Protein AF-A0A957WZ28-F1 (afdb_monomer_lite)

Sequence (70 aa):
ILRCPWHGWEFDITNGQSVFNPHKWRVKTYEVTVERGGELVKEQIGADDEDPSVETFPVTIEDELVVLHV

Structure (mmCIF, N/CA/C/O backbone):
data_AF-A0A957WZ28-F1
#
_entry.id   AF-A0A957WZ28-F1
#
loop_
_atom_site.group_PDB
_atom_site.id
_atom_site.type_symbol
_atom_site.label_atom_id
_atom_site.label_alt_id
_atom_site.label_comp_id
_atom_site.label_asym_id
_atom_site.label_entity_id
_atom_site.label_seq_id
_atom_site.pdbx_PDB_ins_code
_atom_site.Cartn_x
_atom_site.Cartn_y
_atom_site.Cartn_z
_atom_site.occupancy
_atom_site.B_iso_or_equiv
_atom_site.auth_seq_id
_atom_site.auth_comp_id
_atom_site.auth_asym_id
_atom_site.auth_atom_id
_atom_site.pdbx_PDB_model_num
ATOM 1 N N . ILE A 1 1 ? 1.844 -6.278 -4.171 1.00 86.88 1 ILE A N 1
ATOM 2 C CA . ILE A 1 1 ? 2.567 -5.346 -5.072 1.00 86.88 1 ILE A CA 1
ATOM 3 C C . ILE A 1 1 ? 1.700 -4.110 -5.245 1.00 86.88 1 ILE A C 1
ATOM 5 O O . ILE A 1 1 ? 0.526 -4.264 -5.557 1.00 86.88 1 ILE A O 1
ATOM 9 N N . LEU A 1 2 ? 2.255 -2.920 -5.016 1.00 92.69 2 LEU A N 1
ATOM 10 C CA . LEU A 1 2 ? 1.613 -1.639 -5.315 1.00 92.69 2 LEU A CA 1
ATOM 11 C C . LEU A 1 2 ? 2.077 -1.167 -6.700 1.00 92.69 2 LEU A C 1
ATOM 13 O O . LEU A 1 2 ? 3.279 -1.183 -6.969 1.00 92.69 2 LEU A O 1
ATOM 17 N N . ARG A 1 3 ? 1.151 -0.735 -7.565 1.00 95.31 3 ARG A N 1
ATOM 18 C CA . ARG A 1 3 ? 1.462 -0.257 -8.922 1.00 95.31 3 ARG A CA 1
ATOM 19 C C . ARG A 1 3 ? 1.044 1.202 -9.105 1.00 95.31 3 ARG A C 1
ATOM 21 O O . ARG A 1 3 ? -0.102 1.559 -8.852 1.00 95.31 3 ARG A O 1
ATOM 28 N N . CYS A 1 4 ? 1.964 2.033 -9.591 1.00 90.81 4 CYS A N 1
ATOM 29 C CA . CYS A 1 4 ? 1.688 3.423 -9.951 1.00 90.81 4 CYS A CA 1
ATOM 30 C C . CYS A 1 4 ? 0.817 3.490 -11.223 1.00 90.81 4 CYS A C 1
ATOM 32 O O . CYS A 1 4 ? 1.223 2.936 -12.248 1.00 90.81 4 CYS A O 1
ATOM 34 N N . PRO A 1 5 ? -0.330 4.197 -11.212 1.00 93.06 5 PRO A N 1
ATOM 35 C CA . PRO A 1 5 ? -1.245 4.231 -12.354 1.00 93.06 5 PRO A CA 1
ATOM 36 C C . PRO A 1 5 ? -0.729 5.049 -13.546 1.00 93.06 5 PRO A C 1
ATOM 38 O O . PRO A 1 5 ? -1.216 4.866 -14.655 1.00 93.06 5 PRO A O 1
ATOM 41 N N . TRP A 1 6 ? 0.245 5.944 -13.353 1.00 91.69 6 TRP A N 1
ATOM 42 C CA . TRP A 1 6 ? 0.757 6.784 -14.442 1.00 91.69 6 TRP A CA 1
ATOM 43 C C . TRP A 1 6 ? 1.777 6.071 -15.325 1.00 91.69 6 TRP A C 1
ATOM 45 O O . TRP A 1 6 ? 1.690 6.130 -16.546 1.00 91.69 6 TRP A O 1
ATOM 55 N N . HIS A 1 7 ? 2.751 5.400 -14.711 1.00 91.31 7 HIS A N 1
ATOM 56 C CA . HIS A 1 7 ? 3.911 4.862 -15.435 1.00 91.31 7 HIS A CA 1
ATOM 57 C C . HIS A 1 7 ? 4.129 3.366 -15.189 1.00 91.31 7 HIS A C 1
ATOM 59 O O . HIS A 1 7 ? 5.134 2.809 -15.622 1.00 91.31 7 HIS A O 1
ATOM 65 N N . GLY A 1 8 ? 3.225 2.717 -14.450 1.00 91.50 8 GLY A N 1
ATOM 66 C CA . GLY A 1 8 ? 3.255 1.276 -14.217 1.00 91.50 8 GLY A CA 1
ATOM 67 C C . GLY A 1 8 ? 4.379 0.786 -13.305 1.00 91.50 8 GLY A C 1
ATOM 68 O O . GLY A 1 8 ? 4.588 -0.417 -13.227 1.00 91.50 8 GLY A O 1
ATOM 69 N N . TRP A 1 9 ? 5.108 1.673 -12.619 1.00 93.75 9 TRP A N 1
ATOM 70 C CA . TRP A 1 9 ? 6.146 1.256 -11.675 1.00 93.75 9 TRP A CA 1
ATOM 71 C C . TRP A 1 9 ? 5.558 0.442 -10.530 1.00 93.75 9 TRP A C 1
ATOM 73 O O . TRP A 1 9 ? 4.497 0.776 -10.001 1.00 93.75 9 TRP A O 1
ATOM 83 N N . GLU A 1 10 ? 6.286 -0.594 -10.137 1.00 97.19 10 GLU A N 1
ATOM 84 C CA . GLU A 1 10 ? 5.851 -1.556 -9.135 1.00 97.19 10 GLU A CA 1
ATOM 85 C C . GLU A 1 10 ? 6.782 -1.561 -7.930 1.00 97.19 10 GLU A C 1
ATOM 87 O O . GLU A 1 10 ? 8.012 -1.498 -8.067 1.00 97.19 10 GLU A O 1
ATOM 92 N N . PHE A 1 11 ? 6.172 -1.665 -6.751 1.00 97.06 11 PHE A N 1
ATOM 93 C CA . PHE A 1 11 ? 6.856 -1.686 -5.468 1.00 97.06 11 PHE A CA 1
ATOM 94 C C . PHE A 1 11 ? 6.298 -2.792 -4.571 1.00 97.06 11 PHE A C 1
ATOM 96 O O . PHE A 1 11 ? 5.095 -3.089 -4.581 1.00 97.06 11 PHE A O 1
ATOM 103 N N . ASP A 1 12 ? 7.173 -3.396 -3.775 1.00 95.38 12 ASP A N 1
ATOM 104 C CA . ASP A 1 12 ? 6.757 -4.257 -2.676 1.00 95.38 12 ASP A CA 1
ATOM 105 C C . ASP A 1 12 ? 6.144 -3.384 -1.574 1.00 95.38 12 ASP A C 1
ATOM 107 O O . ASP A 1 12 ? 6.782 -2.475 -1.045 1.00 95.38 12 ASP A O 1
ATOM 111 N N . ILE A 1 13 ? 4.879 -3.644 -1.247 1.00 94.12 13 ILE A N 1
ATOM 112 C CA . ILE A 1 13 ? 4.122 -2.854 -0.272 1.00 94.12 13 ILE A CA 1
ATOM 113 C C . ILE A 1 13 ? 4.669 -3.009 1.154 1.00 94.12 13 ILE A C 1
ATOM 115 O O . ILE A 1 13 ? 4.485 -2.120 1.975 1.00 94.12 13 ILE A O 1
ATOM 119 N N . THR A 1 14 ? 5.370 -4.108 1.441 1.00 93.31 14 THR A N 1
ATOM 120 C CA . THR A 1 14 ? 5.873 -4.416 2.787 1.00 93.31 14 THR A CA 1
ATOM 121 C C . THR A 1 14 ? 7.138 -3.636 3.143 1.00 93.31 14 THR A C 1
ATOM 123 O O . THR A 1 14 ? 7.425 -3.426 4.317 1.00 93.31 14 THR A O 1
ATOM 126 N N . ASN A 1 15 ? 7.913 -3.206 2.142 1.00 93.62 15 ASN A N 1
ATOM 127 C CA . ASN A 1 15 ? 9.243 -2.619 2.351 1.00 93.62 15 ASN A CA 1
ATOM 128 C C . ASN A 1 15 ? 9.580 -1.449 1.405 1.00 93.62 15 ASN A C 1
ATOM 130 O O . ASN A 1 15 ? 10.661 -0.864 1.501 1.00 93.62 15 ASN A O 1
ATOM 134 N N . GLY A 1 16 ? 8.677 -1.1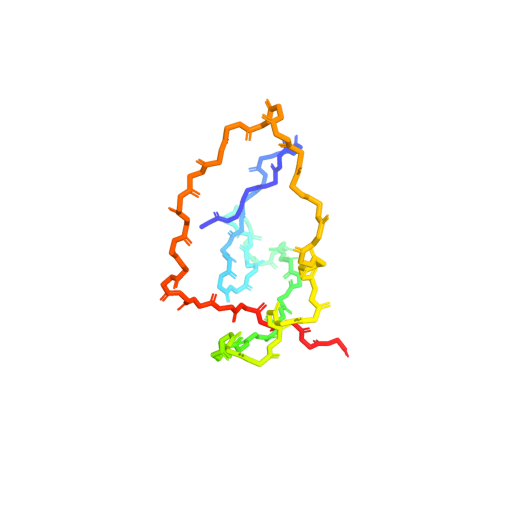07 0.483 1.00 94.81 16 GLY A N 1
ATOM 135 C CA . GLY A 1 16 ? 8.809 0.015 -0.442 1.00 94.81 16 GLY A CA 1
ATOM 136 C C . GLY A 1 16 ? 9.860 -0.162 -1.542 1.00 94.81 16 GLY A C 1
ATOM 137 O O . GLY A 1 16 ? 10.145 0.800 -2.259 1.00 94.81 16 GLY A O 1
ATOM 138 N N . GLN A 1 17 ? 10.471 -1.338 -1.703 1.00 96.50 17 GLN A N 1
ATOM 139 C CA . GLN A 1 17 ? 11.491 -1.559 -2.730 1.00 96.50 17 GLN A CA 1
ATOM 140 C C . GLN A 1 17 ? 10.875 -1.649 -4.127 1.00 96.50 17 GLN A C 1
ATOM 142 O O . GLN A 1 17 ? 9.820 -2.252 -4.318 1.00 96.50 17 GLN A O 1
ATOM 147 N N . SER A 1 18 ? 11.550 -1.064 -5.121 1.00 95.25 18 SER A N 1
ATOM 148 C CA . SER A 1 18 ? 11.172 -1.224 -6.527 1.00 95.25 18 SER A CA 1
ATOM 149 C C . SER A 1 18 ? 11.399 -2.657 -6.999 1.00 95.25 18 SER A C 1
ATOM 151 O O . SER A 1 18 ? 12.473 -3.215 -6.787 1.00 95.25 18 SER A O 1
ATOM 153 N N . VAL A 1 19 ? 10.431 -3.204 -7.734 1.00 93.69 19 VAL A N 1
ATOM 154 C CA . VAL A 1 19 ? 10.555 -4.517 -8.388 1.00 93.69 19 VAL A CA 1
ATOM 155 C C . VAL A 1 19 ? 11.627 -4.498 -9.485 1.00 93.69 19 VAL A C 1
ATOM 157 O O . VAL A 1 19 ? 12.338 -5.477 -9.683 1.00 93.69 19 VAL A O 1
ATOM 160 N N . PHE A 1 20 ? 11.775 -3.374 -10.192 1.00 90.69 20 PHE A N 1
ATOM 161 C CA . PHE A 1 20 ? 12.684 -3.262 -11.335 1.00 90.69 20 PHE A CA 1
ATOM 162 C C . PHE A 1 20 ? 14.139 -3.003 -10.927 1.00 90.69 20 PHE A C 1
ATOM 164 O O . PHE A 1 20 ? 15.062 -3.560 -11.517 1.00 90.69 20 PHE A O 1
ATOM 171 N N . ASN A 1 21 ? 14.372 -2.127 -9.944 1.00 89.12 21 ASN A N 1
ATOM 172 C CA . ASN A 1 21 ? 15.725 -1.812 -9.484 1.00 89.12 21 ASN A CA 1
ATOM 173 C C . ASN A 1 21 ? 15.726 -1.406 -7.993 1.00 89.12 21 ASN A C 1
ATOM 175 O O . ASN A 1 21 ? 15.744 -0.208 -7.675 1.00 89.12 21 ASN A O 1
ATOM 179 N N . PRO A 1 22 ? 15.721 -2.395 -7.076 1.00 87.94 22 PRO A N 1
ATOM 180 C CA . PRO A 1 22 ? 15.545 -2.187 -5.632 1.00 87.94 22 PRO A CA 1
ATOM 181 C C . PRO A 1 22 ? 16.718 -1.457 -4.957 1.00 87.94 22 PRO A C 1
ATOM 183 O O . PRO A 1 22 ? 16.568 -0.880 -3.877 1.00 87.94 22 PRO A O 1
ATOM 186 N N . HIS A 1 23 ? 17.894 -1.446 -5.592 1.00 90.19 23 HIS A N 1
ATOM 187 C CA . HIS A 1 23 ? 19.082 -0.759 -5.078 1.00 90.19 23 HIS A CA 1
ATOM 188 C C . HIS A 1 23 ? 19.086 0.741 -5.385 1.00 90.19 23 HIS A C 1
ATOM 190 O O . HIS A 1 23 ? 19.780 1.497 -4.710 1.00 90.19 23 HIS A O 1
ATOM 196 N N . LYS A 1 24 ? 18.317 1.178 -6.389 1.00 89.44 24 LYS A N 1
ATOM 197 C CA . LYS A 1 24 ? 18.289 2.574 -6.843 1.00 89.44 24 LYS A CA 1
ATOM 198 C C . LYS A 1 24 ? 16.979 3.286 -6.514 1.00 89.44 24 LYS A C 1
ATOM 200 O O . LYS A 1 24 ? 17.004 4.483 -6.248 1.00 89.44 24 LYS A O 1
ATOM 205 N N . TRP A 1 25 ? 15.855 2.570 -6.521 1.00 89.00 25 TRP A N 1
ATOM 206 C CA . TRP A 1 25 ? 14.530 3.165 -6.361 1.00 89.00 25 TRP A CA 1
ATOM 207 C C . TRP A 1 25 ? 13.758 2.493 -5.232 1.00 89.00 25 TRP A C 1
ATOM 209 O O . TRP A 1 25 ? 13.589 1.273 -5.202 1.00 89.00 25 TRP A O 1
ATOM 219 N N . ARG A 1 26 ? 13.268 3.319 -4.310 1.00 92.12 26 ARG A N 1
ATOM 220 C CA . ARG A 1 26 ? 12.398 2.923 -3.205 1.00 92.12 26 ARG A CA 1
ATOM 221 C C . ARG A 1 26 ? 11.427 4.047 -2.883 1.00 92.12 26 ARG A C 1
ATOM 223 O O . ARG A 1 26 ? 11.746 5.215 -3.101 1.00 92.12 26 ARG A O 1
ATOM 230 N N . VAL A 1 27 ? 10.268 3.685 -2.357 1.00 93.19 27 VAL A N 1
ATOM 231 C CA . VAL A 1 27 ? 9.293 4.627 -1.799 1.00 93.19 27 VAL A CA 1
ATOM 232 C C . VAL A 1 27 ? 9.409 4.657 -0.276 1.00 93.19 27 VAL A C 1
ATOM 234 O O . VAL A 1 27 ? 9.918 3.714 0.333 1.00 93.19 27 VAL A O 1
ATOM 237 N N . LYS A 1 28 ? 8.981 5.761 0.345 1.00 93.50 28 LYS A N 1
ATOM 238 C CA . LYS A 1 28 ? 8.964 5.884 1.807 1.00 93.50 28 LYS A CA 1
ATOM 239 C C . LYS A 1 28 ? 7.944 4.904 2.387 1.00 93.50 28 LYS A C 1
ATOM 241 O O . LYS A 1 28 ? 6.812 4.850 1.913 1.00 93.50 28 LYS A O 1
ATOM 246 N N . THR A 1 29 ? 8.351 4.167 3.412 1.00 92.06 29 THR A N 1
ATOM 247 C CA . THR A 1 29 ? 7.467 3.314 4.207 1.00 92.06 29 THR A CA 1
ATOM 248 C C . THR A 1 29 ? 7.124 4.005 5.514 1.00 92.06 29 THR A C 1
ATOM 250 O O . THR A 1 29 ? 7.890 4.833 6.014 1.00 92.06 29 THR A O 1
ATOM 253 N N . TYR A 1 30 ? 5.977 3.638 6.064 1.00 88.75 30 TYR A N 1
ATOM 254 C CA . TYR A 1 30 ? 5.523 4.093 7.362 1.00 88.75 30 TYR A CA 1
ATOM 255 C C . TYR A 1 30 ? 5.158 2.878 8.202 1.00 88.75 30 TYR A C 1
ATOM 257 O O . TYR A 1 30 ? 4.662 1.885 7.670 1.00 88.75 30 TYR A O 1
ATOM 265 N N . GLU A 1 31 ? 5.448 2.959 9.493 1.00 86.75 31 GLU A N 1
ATOM 266 C CA . GLU A 1 31 ? 5.002 1.959 10.450 1.00 86.75 31 GLU A CA 1
ATOM 267 C C . GLU A 1 31 ? 3.503 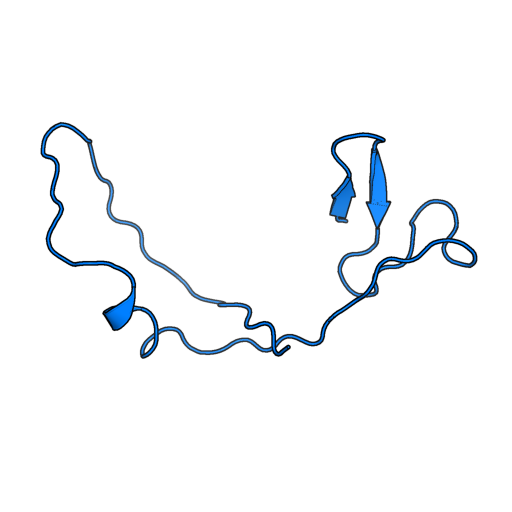2.132 10.686 1.00 86.75 31 GLU A C 1
ATOM 269 O O . GLU A 1 31 ? 3.006 3.257 10.773 1.00 86.75 31 GLU A O 1
ATOM 274 N N . VAL A 1 32 ? 2.792 1.011 10.736 1.00 79.75 32 VAL A N 1
ATOM 275 C CA . VAL A 1 32 ? 1.344 0.981 10.904 1.00 79.75 32 VAL A CA 1
ATOM 276 C C . VAL A 1 32 ? 0.964 -0.112 11.889 1.00 79.75 32 VAL A C 1
ATOM 278 O O . VAL A 1 32 ? 1.604 -1.165 11.945 1.00 79.75 32 VAL A O 1
ATOM 281 N N . THR A 1 33 ? -0.091 0.139 12.650 1.00 75.88 33 THR A N 1
ATOM 282 C CA . THR A 1 33 ? -0.686 -0.800 13.604 1.00 75.88 33 THR A CA 1
ATOM 283 C C . THR A 1 33 ? -2.141 -1.058 13.232 1.00 75.88 33 THR A C 1
ATOM 285 O O . THR A 1 33 ? -2.788 -0.231 12.583 1.00 75.88 33 THR A O 1
ATOM 288 N N . VAL A 1 34 ? -2.641 -2.231 13.631 1.00 74.75 34 VAL A N 1
ATOM 289 C CA . VAL A 1 34 ? -4.061 -2.574 13.526 1.00 74.75 34 VAL A CA 1
ATOM 290 C C . VAL A 1 34 ? -4.734 -2.303 14.863 1.00 74.75 34 VAL A C 1
ATOM 292 O O . VAL A 1 34 ? -4.368 -2.900 15.878 1.00 74.75 34 VAL A O 1
ATOM 295 N N . GLU A 1 35 ? -5.729 -1.421 14.859 1.00 68.81 35 GLU A N 1
ATOM 296 C CA . GLU A 1 35 ? -6.545 -1.102 16.032 1.00 68.81 35 GLU A CA 1
ATOM 297 C C . GLU A 1 35 ? -7.983 -1.606 15.843 1.00 68.81 35 GLU A C 1
ATOM 299 O O . GLU A 1 35 ? -8.515 -1.627 14.732 1.00 68.81 35 GLU A O 1
ATOM 304 N N . ARG A 1 36 ? -8.633 -2.042 16.931 1.00 67.00 36 ARG A N 1
ATOM 305 C CA . ARG A 1 36 ? -10.023 -2.526 16.887 1.00 67.00 36 ARG A CA 1
ATOM 306 C C . ARG A 1 36 ? -10.975 -1.332 16.776 1.00 67.00 36 ARG A 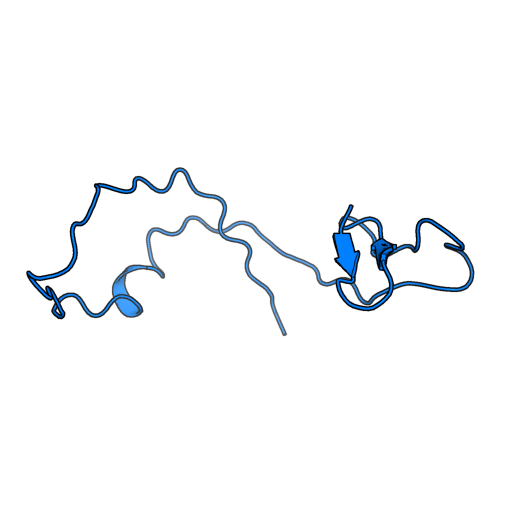C 1
ATOM 308 O O . ARG A 1 36 ? -11.051 -0.525 17.697 1.00 67.00 36 ARG A O 1
ATOM 315 N N . GLY A 1 37 ? -11.728 -1.253 15.678 1.00 54.84 37 GLY A N 1
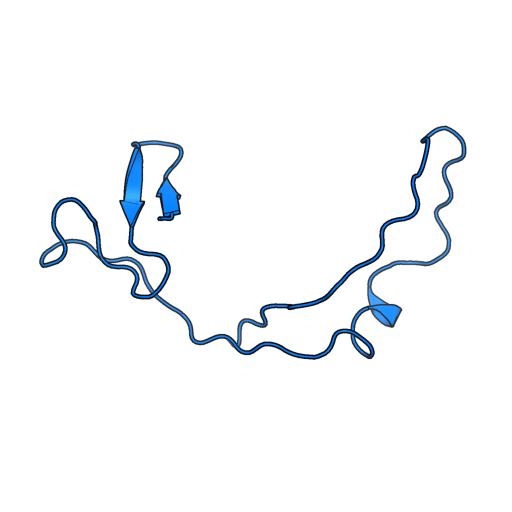ATOM 316 C CA . GLY A 1 37 ? -12.486 -0.072 15.235 1.00 54.84 37 GLY A CA 1
ATOM 317 C C . GLY A 1 37 ? -13.682 0.370 16.091 1.00 54.84 37 GLY A C 1
ATOM 318 O O . GLY A 1 37 ? -14.401 1.286 15.703 1.00 54.84 37 GLY A O 1
ATOM 319 N N . GLY A 1 38 ? -13.918 -0.231 17.259 1.00 56.41 38 GLY A N 1
ATOM 320 C CA . GLY A 1 38 ? -15.124 0.024 18.054 1.00 56.41 38 GLY A CA 1
ATOM 321 C C . GLY A 1 38 ? -15.263 1.450 18.608 1.00 56.41 38 GLY A C 1
ATOM 322 O O . GLY A 1 38 ? -16.386 1.884 18.873 1.00 56.41 38 GLY A O 1
ATOM 323 N N . GLU A 1 39 ? -14.159 2.184 18.783 1.00 52.53 39 GLU A N 1
ATOM 324 C CA . GLU A 1 39 ? -14.176 3.519 19.407 1.00 52.53 39 GLU A CA 1
ATOM 325 C C . GLU A 1 39 ? -14.105 4.689 18.412 1.00 52.53 39 GLU A C 1
ATOM 327 O O . GLU A 1 39 ? -14.708 5.723 18.679 1.00 52.53 39 GLU A O 1
ATOM 332 N N . LEU A 1 40 ? -13.472 4.532 17.242 1.00 51.62 40 LEU A N 1
ATOM 333 C CA . LEU A 1 40 ? -13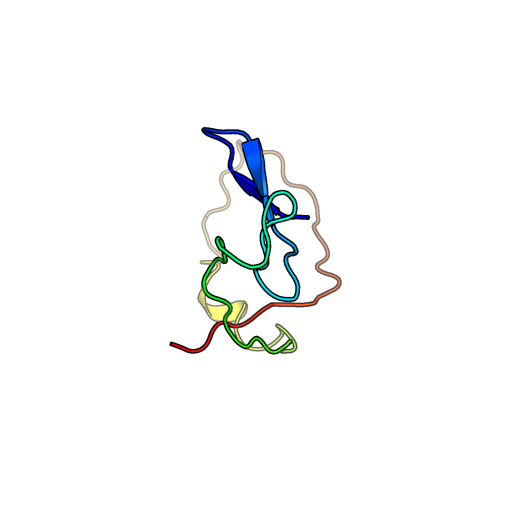.277 5.633 16.277 1.00 51.62 40 LEU A CA 1
ATOM 334 C C . LEU A 1 40 ? -14.455 5.833 15.306 1.00 51.62 40 LEU A C 1
ATOM 336 O O . LEU A 1 40 ? -14.699 6.944 14.840 1.00 51.62 40 LEU A O 1
ATOM 340 N N . VAL A 1 41 ? -15.222 4.778 15.009 1.00 50.03 41 VAL A N 1
ATOM 341 C CA . VAL A 1 41 ? -16.276 4.813 13.973 1.00 50.03 41 VAL A CA 1
ATOM 342 C C . VAL A 1 41 ? -17.499 5.639 14.394 1.00 50.03 41 VAL A C 1
ATOM 344 O O . VAL A 1 41 ? -18.242 6.125 13.544 1.00 50.03 41 VAL A O 1
ATOM 347 N N . LYS A 1 42 ? -17.704 5.867 15.697 1.00 47.78 42 LYS A N 1
ATOM 348 C CA . LYS A 1 42 ? -18.880 6.600 16.196 1.00 47.78 42 LYS A CA 1
ATOM 349 C C . LYS A 1 42 ? -18.867 8.095 15.879 1.00 47.78 42 LYS A C 1
ATOM 351 O O . LYS A 1 42 ? -19.920 8.716 15.953 1.00 47.78 42 LYS A O 1
ATOM 356 N N . GLU A 1 43 ? -17.713 8.671 15.551 1.00 49.62 43 GLU A N 1
ATOM 357 C CA . GLU A 1 43 ? -17.574 10.126 15.417 1.00 49.62 43 GLU A CA 1
ATOM 358 C C . GLU A 1 43 ? -17.551 10.615 13.958 1.00 49.62 43 GLU A C 1
ATOM 360 O O . GLU A 1 43 ? -17.787 11.792 13.704 1.00 49.62 43 GLU A O 1
ATOM 365 N N . GLN A 1 44 ? -17.315 9.730 12.979 1.00 49.69 44 GLN A N 1
ATOM 366 C CA . GLN A 1 44 ? -17.067 10.137 11.585 1.00 49.69 44 GLN A CA 1
ATOM 367 C C . GLN A 1 44 ? -18.176 9.791 10.585 1.00 49.69 44 GLN A C 1
ATOM 369 O O . GLN A 1 44 ? -18.138 10.292 9.462 1.00 49.69 44 GLN A O 1
ATOM 374 N N . ILE A 1 45 ? -19.174 8.992 10.968 1.00 48.50 45 ILE A N 1
ATOM 375 C CA . ILE A 1 45 ? -20.389 8.819 10.163 1.00 48.50 45 ILE A CA 1
ATOM 376 C C . ILE A 1 45 ? -21.498 9.597 10.859 1.00 48.50 45 ILE A C 1
ATOM 378 O O . ILE A 1 45 ? -22.081 9.125 11.832 1.00 48.50 45 ILE A O 1
ATOM 382 N N . GLY A 1 46 ? -21.739 10.824 10.389 1.00 45.03 46 GLY A N 1
ATOM 383 C CA . GLY A 1 46 ? -22.932 11.579 10.760 1.00 45.03 46 GLY A CA 1
ATOM 384 C C . GLY A 1 46 ? -24.152 10.702 10.499 1.00 45.03 46 GLY A C 1
ATOM 385 O O . GLY A 1 46 ? -24.372 10.267 9.373 1.00 45.03 46 GLY A O 1
ATOM 386 N N . ALA A 1 47 ? -24.887 10.377 11.555 1.00 47.25 47 ALA A N 1
ATOM 387 C CA . ALA A 1 47 ? -25.913 9.341 11.554 1.00 47.25 47 ALA A CA 1
ATOM 388 C C . ALA A 1 47 ? -27.210 9.723 10.808 1.00 47.25 47 ALA A C 1
ATOM 390 O O . ALA A 1 47 ? -28.180 8.979 10.901 1.00 47.25 47 ALA A O 1
ATOM 391 N N . ASP A 1 48 ? -27.244 10.845 10.078 1.00 48.19 48 ASP A N 1
ATOM 392 C CA . ASP A 1 48 ? -28.505 11.533 9.768 1.00 48.19 48 ASP A CA 1
ATOM 393 C C . ASP A 1 48 ? -28.735 11.909 8.283 1.00 48.19 48 ASP A C 1
ATOM 395 O O . ASP A 1 48 ? -29.701 12.611 7.997 1.00 48.19 48 ASP A O 1
ATOM 399 N N . ASP A 1 49 ? -27.931 11.438 7.320 1.00 49.47 49 ASP A N 1
ATOM 400 C CA . ASP A 1 49 ? -28.201 11.646 5.879 1.00 49.47 49 ASP A CA 1
ATOM 401 C C . ASP A 1 49 ? -28.698 10.353 5.199 1.00 49.47 49 ASP A C 1
ATOM 403 O O . ASP A 1 49 ? -28.005 9.729 4.393 1.00 49.47 49 ASP A O 1
ATOM 407 N N . GLU A 1 50 ? -29.924 9.928 5.518 1.00 55.06 50 GLU A N 1
ATOM 408 C CA . GLU A 1 50 ? -30.638 8.909 4.736 1.00 55.06 50 GLU A CA 1
ATOM 409 C C . GLU A 1 50 ? -31.282 9.566 3.502 1.00 55.06 50 GLU A C 1
ATOM 411 O O . GLU A 1 50 ? -32.429 10.009 3.543 1.00 55.06 50 GLU A O 1
ATOM 416 N N . ASP A 1 51 ? -30.545 9.648 2.388 1.00 51.88 51 ASP A N 1
ATOM 417 C CA . ASP A 1 51 ? -31.129 9.950 1.074 1.00 51.88 51 ASP A CA 1
ATOM 418 C C . ASP A 1 51 ? -31.890 8.708 0.560 1.00 51.88 51 ASP A C 1
ATOM 420 O O . ASP A 1 51 ? -31.263 7.716 0.174 1.00 51.88 51 ASP A O 1
ATOM 424 N N . PRO A 1 52 ? -33.237 8.730 0.507 1.00 57.84 52 PRO A N 1
ATOM 425 C CA . PRO A 1 52 ? -34.044 7.568 0.137 1.00 57.84 52 PRO A CA 1
ATOM 426 C C . PRO A 1 52 ? -33.952 7.209 -1.356 1.00 57.84 52 PRO A C 1
ATOM 428 O O . PRO A 1 52 ? -34.565 6.230 -1.784 1.00 57.84 52 PRO A O 1
ATOM 431 N N . SER A 1 53 ? -33.239 7.998 -2.169 1.00 68.06 53 SER A N 1
ATOM 432 C CA . SER A 1 53 ? -33.017 7.707 -3.590 1.00 68.06 53 SER A CA 1
ATOM 433 C C . SER A 1 53 ? -31.857 6.739 -3.846 1.00 68.06 53 SER A C 1
ATOM 435 O O . SER A 1 53 ? -31.713 6.251 -4.971 1.00 68.06 53 SER A O 1
ATOM 437 N N . VAL A 1 54 ? -31.057 6.423 -2.822 1.00 51.94 54 VAL A N 1
ATOM 438 C CA . VAL A 1 54 ? -29.897 5.536 -2.935 1.00 51.94 54 VAL A CA 1
ATOM 439 C C . VAL A 1 54 ? -30.205 4.192 -2.282 1.00 51.94 54 VAL A C 1
ATOM 441 O O . VAL A 1 54 ? -30.430 4.095 -1.080 1.00 51.94 54 VAL A O 1
ATOM 444 N N . GLU A 1 55 ? -30.205 3.130 -3.084 1.00 50.00 55 GLU A N 1
ATOM 445 C CA . GLU A 1 55 ? -30.337 1.757 -2.596 1.00 50.00 55 GLU A CA 1
ATOM 446 C C . GLU A 1 55 ? -29.115 1.394 -1.734 1.00 50.00 55 GLU A C 1
ATOM 448 O O . GLU A 1 55 ? -27.974 1.457 -2.200 1.00 50.00 55 GLU A O 1
ATOM 453 N N . THR A 1 56 ? -29.343 1.038 -0.467 1.00 54.22 56 THR A N 1
ATOM 454 C CA . THR A 1 56 ? -28.284 0.645 0.469 1.00 54.22 56 THR A CA 1
ATOM 455 C C . THR A 1 56 ? -28.303 -0.857 0.721 1.00 54.22 56 THR A C 1
ATOM 457 O O . THR A 1 56 ? -29.332 -1.527 0.630 1.00 54.22 56 THR A O 1
ATOM 460 N N . PHE A 1 57 ? -27.135 -1.399 1.054 1.00 52.25 57 PHE A N 1
ATOM 461 C CA . PHE A 1 57 ? -26.966 -2.800 1.419 1.00 52.25 57 PHE A CA 1
ATOM 462 C C . PHE A 1 57 ? -26.278 -2.880 2.783 1.00 52.25 57 PHE A C 1
ATOM 464 O O . PHE A 1 57 ? -25.405 -2.056 3.068 1.00 52.25 57 PHE A O 1
ATOM 471 N N . PRO A 1 58 ? -26.634 -3.859 3.633 1.00 42.88 58 PRO A N 1
ATOM 472 C CA . PRO A 1 58 ? -25.959 -4.056 4.906 1.00 42.88 58 PRO A CA 1
ATOM 473 C C . PRO A 1 58 ? -24.498 -4.439 4.653 1.00 42.88 58 PRO A C 1
ATOM 475 O O . PRO A 1 58 ? -24.212 -5.475 4.054 1.00 42.88 58 PRO A O 1
ATOM 478 N N . VAL A 1 59 ? -23.573 -3.606 5.124 1.00 42.12 59 VAL A N 1
ATOM 479 C CA . VAL A 1 59 ? -22.136 -3.884 5.086 1.00 42.12 59 VAL A CA 1
ATOM 480 C C . VAL A 1 59 ? -21.689 -4.240 6.494 1.00 42.12 59 VAL A C 1
ATOM 482 O O . VAL A 1 59 ? -21.889 -3.478 7.436 1.00 42.12 59 VAL A O 1
ATOM 485 N N . THR A 1 60 ? -21.103 -5.423 6.642 1.00 44.09 60 THR A N 1
ATOM 486 C CA . THR A 1 60 ? -20.454 -5.854 7.882 1.00 44.09 60 THR A CA 1
ATOM 487 C C . THR A 1 60 ? -18.956 -5.636 7.716 1.00 44.09 60 THR A C 1
ATOM 489 O O . THR A 1 60 ? -18.382 -6.075 6.722 1.00 44.09 60 THR A O 1
ATOM 492 N N . ILE A 1 61 ? -18.330 -4.922 8.651 1.00 54.22 61 ILE A N 1
ATOM 493 C CA . ILE A 1 61 ? -16.875 -4.758 8.669 1.00 54.22 61 ILE A CA 1
ATOM 494 C C . ILE A 1 61 ? -16.303 -5.878 9.541 1.00 54.22 61 ILE A C 1
ATOM 496 O O . ILE A 1 61 ? -16.685 -6.023 10.699 1.00 54.22 61 ILE A O 1
ATOM 500 N N . GLU A 1 62 ? -15.424 -6.691 8.959 1.00 54.28 62 GLU A N 1
ATOM 501 C CA . GLU A 1 62 ? -14.768 -7.834 9.620 1.00 54.28 62 GLU A CA 1
ATOM 502 C C . GLU A 1 62 ? -13.376 -7.467 10.202 1.00 54.28 62 GLU A C 1
ATOM 504 O O . GLU A 1 62 ? -12.723 -8.313 10.802 1.00 54.28 62 GLU A O 1
ATOM 509 N N . ASP A 1 63 ? -13.005 -6.180 10.072 1.00 55.75 63 ASP A N 1
ATOM 510 C CA . ASP A 1 63 ? -11.907 -5.394 10.674 1.00 55.75 63 ASP A CA 1
ATOM 511 C C . ASP A 1 63 ? -10.452 -5.857 10.472 1.00 55.75 63 ASP A C 1
ATOM 513 O O . ASP A 1 63 ? -10.012 -6.807 11.104 1.00 55.75 63 ASP A O 1
ATOM 517 N N . GLU A 1 64 ? -9.657 -5.027 9.774 1.00 50.44 64 GLU A N 1
ATOM 518 C CA . GLU A 1 64 ? -8.333 -4.563 10.243 1.00 50.44 64 GLU A CA 1
ATOM 519 C C . GLU A 1 64 ? -8.106 -3.110 9.759 1.00 50.44 64 GLU A C 1
ATOM 521 O O . GLU A 1 64 ? -7.761 -2.860 8.602 1.00 50.44 64 GLU A O 1
ATOM 526 N N . LEU A 1 65 ? -8.354 -2.129 10.637 1.00 58.09 65 LEU A N 1
ATOM 527 C CA . LEU A 1 65 ? -8.097 -0.707 10.376 1.00 58.09 65 LEU A CA 1
ATOM 528 C C . LEU A 1 65 ? -6.594 -0.424 10.478 1.00 58.09 65 LEU A C 1
ATOM 530 O O . LEU A 1 65 ? -5.987 -0.720 11.502 1.00 58.09 65 LEU A O 1
ATOM 534 N N . VAL A 1 66 ? -6.008 0.192 9.450 1.00 58.28 66 VAL A N 1
ATOM 535 C CA . VAL A 1 66 ? -4.579 0.539 9.409 1.00 58.28 66 VAL A CA 1
ATOM 536 C C . VAL A 1 66 ? -4.391 2.007 9.799 1.00 58.28 6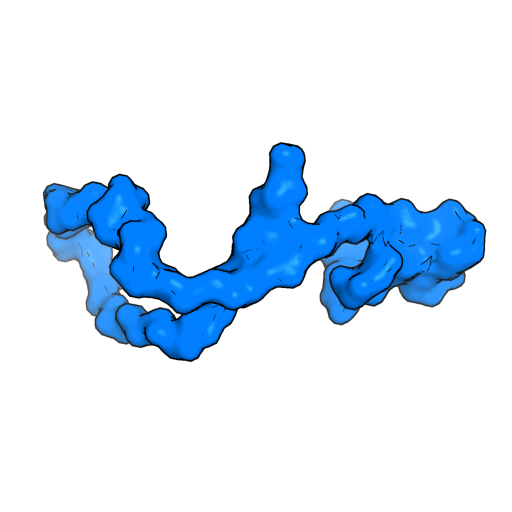6 VAL A C 1
ATOM 538 O O . VAL A 1 66 ? -4.779 2.900 9.043 1.00 58.28 66 VAL A O 1
ATOM 541 N N . VAL A 1 67 ? -3.783 2.266 10.961 1.00 59.25 67 VAL A N 1
ATOM 542 C CA . VAL A 1 67 ? -3.510 3.625 11.464 1.00 59.25 67 VAL A CA 1
ATOM 543 C C . VAL A 1 67 ? -2.106 4.075 11.057 1.00 59.25 67 VAL A C 1
ATOM 545 O O . VAL A 1 67 ? -1.129 3.347 11.230 1.00 59.25 67 VAL A O 1
ATOM 548 N N . LEU A 1 68 ? -2.004 5.293 10.516 1.00 57.44 68 LEU A N 1
ATOM 549 C CA . LEU A 1 68 ? -0.742 5.944 10.170 1.00 57.44 68 LEU A CA 1
ATOM 550 C C . LEU A 1 68 ? -0.415 7.035 11.196 1.00 57.44 68 LEU A C 1
ATOM 552 O O . LEU A 1 68 ? -1.118 8.042 11.267 1.00 57.44 68 LEU A O 1
ATOM 556 N N . HIS A 1 69 ? 0.680 6.874 11.937 1.00 54.16 69 HIS A N 1
ATOM 557 C CA . HIS A 1 69 ? 1.190 7.905 12.845 1.00 54.16 69 HIS A CA 1
ATOM 558 C C . HIS A 1 69 ? 2.150 8.847 12.092 1.00 54.16 69 HIS A C 1
ATOM 560 O O . HIS A 1 69 ? 3.068 8.381 11.410 1.00 54.16 69 HIS A O 1
ATOM 566 N N . VAL A 1 70 ? 1.926 10.166 12.191 1.00 60.44 70 VAL A N 1
ATOM 567 C CA . VAL A 1 70 ? 2.713 11.229 11.522 1.00 60.44 70 VAL A CA 1
ATOM 568 C C . VAL A 1 70 ? 3.465 12.069 12.541 1.00 60.44 70 VAL A C 1
ATOM 570 O O . VAL A 1 70 ? 2.849 12.417 13.571 1.00 60.44 70 VAL A O 1
#

Secondary structure (DSSP, 8-state):
-EE-TTT--EE-TTT-BBSS-TTT-BPPP--EEEE-TTTTHHHHS-TT---TTS----------EEEE--

Foldseek 3Di:
DDADPPPGWDADLVFQATPVHRPPDGDDDFDKDWDDCPPPPVPPDPPPDPPVVDDDDDDDDPDGDIDGDD

pLDDT: mean 71.58, std 19.66, range [42.12, 97.19]

Radius of gyration: 18.39 Å; chains: 1; bounding box: 53×20×35 Å